Protein AF-A0A2T3MIZ9-F1 (afdb_monomer_lite)

Organism: NCBI:txid56192

Secondary structure (DSSP, 8-state):
-HHHHHHHHTTEEEEEETTEEEEEEEEEEETTEEEEEEETHHHHTTTT-S--TT-EEEETT--B-TTEEE---HHHHHHHSEEEEEESS-----

Radius of gyration: 13.61 Å; chains: 1; bounding box: 32×34×34 Å

Structure (mmCIF, N/CA/C/O backbone):
data_AF-A0A2T3MIZ9-F1
#
_entry.id   AF-A0A2T3MIZ9-F1
#
loop_
_atom_site.group_PDB
_atom_site.id
_atom_site.type_symbol
_atom_site.label_atom_id
_atom_site.label_alt_id
_atom_site.label_comp_id
_atom_site.label_asym_id
_atom_site.label_entity_id
_atom_site.label_seq_id
_atom_site.pdbx_PDB_ins_code
_atom_site.Cartn_x
_atom_site.Cartn_y
_atom_site.Cartn_z
_atom_site.occupancy
_atom_site.B_iso_or_equiv
_atom_site.auth_seq_id
_atom_site.auth_comp_id
_atom_site.auth_asym_id
_atom_site.auth_atom_id
_atom_site.pdbx_PDB_model_num
ATOM 1 N N . MET A 1 1 ? -18.086 20.548 9.611 1.00 52.25 1 MET A N 1
ATOM 2 C CA . MET A 1 1 ? -17.333 19.813 8.563 1.00 52.25 1 MET A CA 1
ATOM 3 C C . MET A 1 1 ? -16.348 18.795 9.161 1.00 52.25 1 MET A C 1
ATOM 5 O O . MET A 1 1 ? -15.772 18.003 8.426 1.00 52.25 1 MET A O 1
ATOM 9 N N . ASP A 1 2 ? -16.188 18.756 10.488 1.00 66.06 2 ASP A N 1
ATOM 10 C CA . ASP A 1 2 ? -15.079 18.053 11.155 1.00 66.06 2 ASP A CA 1
ATOM 11 C C . ASP A 1 2 ? -15.264 16.539 11.299 1.00 66.06 2 ASP A C 1
ATOM 13 O O . ASP A 1 2 ? -14.292 15.787 11.346 1.00 66.06 2 ASP A O 1
ATOM 17 N N . ASN A 1 3 ? -16.508 16.060 11.299 1.00 79.06 3 ASN A N 1
ATOM 18 C CA . ASN A 1 3 ? -16.803 14.663 11.615 1.00 79.06 3 ASN A CA 1
ATOM 19 C C . ASN A 1 3 ? -16.374 13.692 10.495 1.00 79.06 3 ASN A C 1
ATOM 21 O O . ASN A 1 3 ? -15.832 12.623 10.765 1.00 79.06 3 ASN A O 1
ATOM 25 N N . LEU A 1 4 ? -16.543 14.083 9.225 1.00 78.44 4 LEU A N 1
ATOM 26 C CA . LEU A 1 4 ? -16.133 13.253 8.085 1.00 78.44 4 LEU A CA 1
ATOM 27 C C . LEU A 1 4 ? -14.607 13.121 8.013 1.00 78.44 4 LEU A C 1
ATOM 29 O O . LEU A 1 4 ? -14.086 12.019 7.873 1.00 78.44 4 LEU A O 1
ATOM 33 N N . ARG A 1 5 ? -13.884 14.232 8.184 1.00 80.62 5 ARG A N 1
ATOM 34 C CA . ARG A 1 5 ? -12.416 14.246 8.163 1.00 80.62 5 ARG A CA 1
ATOM 35 C C . ARG A 1 5 ? -11.822 13.358 9.257 1.00 80.62 5 ARG A C 1
ATOM 37 O O . ARG A 1 5 ? -10.861 12.642 8.995 1.00 80.62 5 ARG A O 1
ATOM 44 N N . ILE A 1 6 ? -12.384 13.39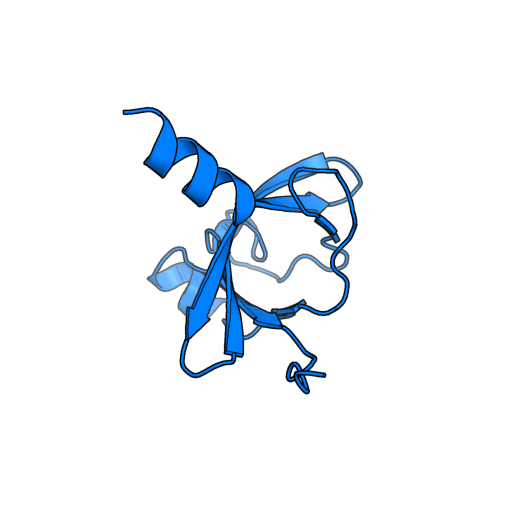5 10.467 1.00 81.31 6 ILE A N 1
ATOM 45 C CA . ILE A 1 6 ? -11.930 12.556 11.587 1.00 81.31 6 ILE A CA 1
ATOM 46 C C . ILE A 1 6 ? -12.181 11.075 11.293 1.00 81.31 6 ILE A C 1
ATOM 48 O O . ILE A 1 6 ? -11.292 10.259 11.518 1.00 81.31 6 ILE A O 1
ATOM 52 N N . LYS A 1 7 ? -13.356 10.726 10.753 1.00 78.38 7 LYS A N 1
ATOM 53 C CA . LYS A 1 7 ? -13.678 9.343 10.370 1.00 78.38 7 LYS A CA 1
ATOM 54 C C . LYS A 1 7 ? -12.730 8.812 9.294 1.00 78.38 7 LYS A C 1
ATOM 56 O O . LYS A 1 7 ? -12.208 7.720 9.454 1.00 78.38 7 LYS A O 1
ATOM 61 N N . ILE A 1 8 ? -12.447 9.611 8.262 1.00 82.50 8 ILE A N 1
ATOM 62 C CA . ILE A 1 8 ? -11.502 9.254 7.192 1.00 82.50 8 ILE A CA 1
ATOM 63 C C . ILE A 1 8 ? -10.102 9.024 7.769 1.00 82.50 8 ILE A C 1
ATOM 65 O O . ILE A 1 8 ? -9.484 8.006 7.485 1.00 82.50 8 ILE A O 1
ATOM 69 N N . LYS A 1 9 ? -9.608 9.919 8.633 1.00 83.25 9 LYS A N 1
ATOM 70 C CA . LYS A 1 9 ? -8.258 9.797 9.209 1.00 83.25 9 LYS A CA 1
ATOM 71 C C . LYS A 1 9 ? -8.008 8.477 9.940 1.00 83.25 9 LYS A C 1
ATOM 73 O O . LYS A 1 9 ? -6.876 8.017 9.934 1.00 83.25 9 LYS A O 1
ATOM 78 N N . LYS A 1 10 ? -9.030 7.873 10.554 1.00 82.69 10 LYS A N 1
ATOM 79 C CA . LYS A 1 10 ? -8.887 6.594 11.272 1.00 82.69 10 LYS A CA 1
ATOM 80 C C . LYS A 1 10 ? -8.561 5.411 10.359 1.00 82.69 10 LYS A C 1
ATOM 82 O O . LYS A 1 10 ? -8.016 4.429 10.838 1.00 82.69 10 LYS A O 1
ATOM 87 N N . ASN A 1 11 ? -8.863 5.530 9.070 1.00 90.19 11 ASN A N 1
ATOM 88 C CA . ASN A 1 11 ? -8.615 4.490 8.078 1.00 90.19 11 ASN A CA 1
ATOM 89 C C . ASN A 1 11 ? -7.338 4.755 7.269 1.00 90.19 11 ASN A C 1
ATOM 91 O O . ASN A 1 11 ? -7.046 4.015 6.336 1.00 90.19 11 ASN A O 1
ATOM 95 N N . VAL A 1 12 ? -6.594 5.821 7.573 1.00 94.31 12 VAL A N 1
ATOM 96 C CA . VAL A 1 12 ? -5.328 6.112 6.897 1.00 94.31 12 VAL A CA 1
ATOM 97 C C . VAL A 1 12 ? -4.227 5.254 7.506 1.00 94.31 12 VAL A C 1
ATOM 99 O O . VAL A 1 12 ? -4.114 5.149 8.726 1.00 94.31 12 VAL A O 1
ATOM 102 N N . VAL A 1 13 ? -3.388 4.695 6.643 1.00 95.50 13 VAL A N 1
ATOM 103 C CA . VAL A 1 13 ? -2.152 4.009 7.023 1.00 95.50 13 VAL A CA 1
ATOM 104 C C . VAL A 1 13 ? -0.953 4.667 6.356 1.00 95.50 13 VAL A C 1
ATOM 106 O O . VAL A 1 13 ? -1.080 5.337 5.326 1.00 95.50 13 VAL A O 1
ATOM 109 N N . PHE A 1 14 ? 0.220 4.470 6.939 1.00 96.50 14 PHE A N 1
ATOM 110 C CA . PHE A 1 14 ? 1.488 4.960 6.430 1.00 96.50 14 PHE A CA 1
ATOM 111 C C . PHE A 1 14 ? 2.346 3.809 5.935 1.00 96.50 14 PHE A C 1
ATOM 113 O O . PHE A 1 14 ? 2.453 2.778 6.585 1.00 96.50 14 PHE A O 1
ATOM 120 N N . PHE A 1 15 ? 2.978 4.025 4.789 1.00 96.88 15 PHE A N 1
ATOM 121 C CA . PHE A 1 15 ? 3.936 3.119 4.185 1.00 96.88 15 PHE A CA 1
ATOM 122 C C . PHE A 1 15 ? 5.330 3.665 4.446 1.00 96.88 15 PHE A C 1
ATOM 124 O O . PHE A 1 15 ? 5.628 4.831 4.149 1.00 96.88 15 PHE A O 1
ATOM 131 N N . THR A 1 16 ? 6.189 2.824 5.008 1.00 96.19 16 THR A N 1
ATOM 132 C CA . THR A 1 16 ? 7.579 3.167 5.287 1.00 96.19 16 THR A CA 1
ATOM 133 C C . THR A 1 16 ? 8.524 2.113 4.732 1.00 96.19 16 THR A C 1
ATOM 135 O O . THR A 1 16 ? 8.211 0.928 4.719 1.00 96.19 16 THR A O 1
ATOM 138 N N . TYR A 1 17 ? 9.685 2.552 4.258 1.00 94.06 17 TYR A N 1
ATOM 139 C CA . TYR A 1 17 ? 10.766 1.692 3.781 1.00 94.06 17 TYR A CA 1
ATOM 140 C C . TYR A 1 17 ? 12.094 2.258 4.276 1.00 94.06 17 TYR A C 1
ATOM 142 O O . TYR A 1 17 ? 12.341 3.458 4.139 1.00 94.06 17 TYR A O 1
ATOM 150 N N . ASN A 1 18 ? 12.943 1.426 4.890 1.00 93.44 18 ASN A N 1
ATOM 151 C CA . ASN A 1 18 ? 14.187 1.870 5.536 1.00 93.44 18 ASN A CA 1
ATOM 152 C C . ASN A 1 18 ? 13.980 3.090 6.459 1.00 93.44 18 ASN A C 1
ATOM 154 O O . ASN A 1 18 ? 14.723 4.071 6.387 1.00 93.44 18 ASN A O 1
ATOM 158 N N . ASN A 1 19 ? 12.931 3.053 7.291 1.00 90.81 19 ASN A N 1
ATOM 159 C CA . ASN A 1 19 ? 12.517 4.136 8.197 1.00 90.81 19 ASN A CA 1
ATOM 160 C C . ASN A 1 19 ? 12.163 5.473 7.512 1.00 90.81 19 ASN A C 1
ATOM 162 O O . ASN A 1 19 ? 12.068 6.504 8.178 1.00 90.81 19 ASN A O 1
ATOM 166 N N . LYS A 1 20 ? 11.957 5.487 6.190 1.00 93.62 20 LYS A N 1
ATOM 167 C CA . LYS A 1 20 ? 11.503 6.664 5.440 1.00 93.62 20 LYS A CA 1
ATOM 168 C C . LYS A 1 20 ? 10.050 6.496 5.038 1.00 93.62 20 LYS A C 1
ATOM 170 O O . LYS A 1 20 ? 9.661 5.441 4.550 1.00 93.62 20 LYS A O 1
ATOM 175 N N . HIS A 1 21 ? 9.264 7.553 5.203 1.00 95.19 21 HIS A N 1
ATOM 176 C CA . HIS A 1 21 ? 7.905 7.614 4.682 1.00 95.19 21 HIS A CA 1
ATOM 177 C C . HIS A 1 21 ? 7.930 7.629 3.151 1.00 95.19 21 HIS A C 1
ATOM 179 O O . HIS A 1 21 ? 8.577 8.492 2.558 1.00 95.19 21 HIS A O 1
ATOM 185 N N . ILE A 1 22 ? 7.233 6.678 2.530 1.00 95.19 22 ILE A N 1
ATOM 186 C CA . ILE A 1 22 ? 7.162 6.536 1.067 1.00 95.19 22 ILE A CA 1
ATOM 187 C C . ILE A 1 22 ? 5.746 6.727 0.518 1.00 95.19 22 ILE A C 1
ATOM 189 O O . ILE A 1 22 ? 5.580 6.881 -0.687 1.00 95.19 22 ILE A O 1
ATOM 193 N N . GLY A 1 23 ? 4.728 6.749 1.381 1.00 95.88 23 GLY A N 1
ATOM 194 C CA . GLY A 1 23 ? 3.355 6.990 0.962 1.00 95.88 23 GLY A CA 1
ATOM 195 C C . GLY A 1 23 ? 2.328 6.718 2.050 1.00 95.88 23 GLY A C 1
ATOM 196 O O . GLY A 1 23 ? 2.649 6.331 3.175 1.00 95.88 23 GLY A O 1
ATOM 197 N N . CYS A 1 24 ? 1.063 6.913 1.701 1.00 96.38 24 CYS A N 1
ATOM 198 C CA . CYS A 1 24 ? -0.072 6.576 2.544 1.00 96.38 24 CYS A CA 1
ATOM 199 C C . CYS A 1 24 ? -1.061 5.697 1.783 1.00 96.38 24 CYS A C 1
ATOM 201 O O . CYS A 1 24 ? -1.090 5.673 0.552 1.00 96.38 24 CYS A O 1
ATOM 203 N N . GLY A 1 25 ? -1.878 4.971 2.530 1.00 96.06 25 GLY A N 1
ATOM 204 C CA . GLY A 1 25 ? -2.982 4.202 1.984 1.00 96.06 25 GLY A CA 1
ATOM 205 C C . GLY A 1 25 ? -4.240 4.395 2.802 1.00 96.06 25 GLY A C 1
ATOM 206 O O . GLY A 1 25 ? -4.253 5.094 3.821 1.00 96.06 25 GLY A O 1
ATOM 207 N N . PHE A 1 26 ? -5.306 3.773 2.329 1.00 95.38 26 PHE A N 1
ATOM 208 C CA . PHE A 1 26 ? -6.613 3.840 2.941 1.00 95.38 26 PHE A CA 1
ATOM 209 C C . PHE A 1 26 ? -7.192 2.446 3.116 1.00 95.38 26 PHE A C 1
ATOM 211 O O . PHE A 1 26 ? -7.253 1.663 2.168 1.00 95.38 26 PHE A O 1
ATOM 218 N N . ILE A 1 27 ? -7.644 2.167 4.331 1.00 93.69 27 ILE A N 1
ATOM 219 C CA . ILE A 1 27 ? -8.339 0.944 4.683 1.00 93.69 27 ILE A CA 1
ATOM 220 C C . ILE A 1 27 ? -9.802 1.055 4.251 1.00 93.69 27 ILE A C 1
ATOM 222 O O . ILE A 1 27 ? -10.512 1.994 4.626 1.00 93.69 27 ILE A O 1
ATOM 226 N N . ILE A 1 28 ? -10.261 0.067 3.492 1.00 92.25 28 ILE A N 1
ATOM 227 C CA . ILE A 1 28 ? -11.662 -0.112 3.117 1.00 92.25 28 ILE A CA 1
ATOM 228 C C . ILE A 1 28 ? -12.139 -1.507 3.519 1.00 92.25 28 ILE A C 1
ATOM 230 O O . ILE A 1 28 ? -11.346 -2.439 3.635 1.00 92.25 28 ILE A O 1
ATOM 234 N N . ILE A 1 29 ? -13.449 -1.642 3.708 1.00 90.06 29 ILE A N 1
ATOM 235 C CA . ILE A 1 29 ? -14.106 -2.926 3.956 1.00 90.06 29 ILE A CA 1
ATOM 236 C C . ILE A 1 29 ? -14.967 -3.240 2.735 1.00 90.06 29 ILE A C 1
ATOM 238 O O . ILE A 1 29 ? -15.778 -2.407 2.329 1.00 90.06 29 ILE A O 1
ATOM 242 N N . VAL A 1 30 ? -14.781 -4.425 2.158 1.00 90.25 30 VAL A N 1
ATOM 243 C CA . VAL A 1 30 ? -15.581 -4.952 1.043 1.00 90.25 30 VAL A CA 1
ATOM 244 C C . VAL A 1 30 ? -15.938 -6.390 1.386 1.00 90.25 30 VAL A C 1
ATOM 246 O O . VAL A 1 30 ? -15.032 -7.184 1.621 1.00 90.25 30 VAL A O 1
ATOM 249 N N . ASP A 1 31 ? -17.233 -6.709 1.446 1.00 87.69 31 ASP A N 1
ATOM 250 C CA . ASP A 1 31 ? -17.748 -8.053 1.752 1.00 87.69 31 ASP A CA 1
ATOM 251 C C . ASP A 1 31 ? -17.058 -8.696 2.972 1.00 87.69 31 ASP A C 1
ATOM 253 O O . ASP A 1 31 ? -16.478 -9.776 2.887 1.00 87.69 31 ASP A O 1
ATOM 257 N N . GLU A 1 32 ? -17.050 -7.968 4.098 1.00 86.62 32 GLU A N 1
ATOM 258 C CA . GLU A 1 32 ? -16.436 -8.369 5.384 1.00 86.62 32 GLU A CA 1
ATOM 259 C C . GLU A 1 32 ? -14.906 -8.557 5.356 1.00 86.62 32 GLU A C 1
ATOM 261 O O . GLU A 1 32 ? -14.288 -8.841 6.379 1.00 86.62 32 GLU A O 1
ATOM 266 N N . CYS A 1 33 ? -14.265 -8.321 4.212 1.00 87.50 33 CYS A N 1
ATOM 267 C CA . CYS A 1 33 ? -12.818 -8.352 4.066 1.00 87.50 33 CYS A CA 1
ATOM 268 C C . CYS A 1 33 ? -12.228 -6.945 4.184 1.00 87.50 33 CYS A C 1
ATOM 270 O O . CYS A 1 33 ? -12.754 -5.972 3.636 1.00 87.50 33 CYS A O 1
ATOM 272 N N . LEU A 1 34 ? -11.089 -6.851 4.867 1.00 91.56 34 LEU A N 1
ATOM 273 C CA . LEU A 1 34 ? -10.324 -5.618 4.993 1.00 91.56 34 LEU A CA 1
ATOM 274 C C . LEU A 1 34 ? -9.295 -5.523 3.857 1.00 91.56 34 LEU A C 1
ATOM 276 O O . LEU A 1 34 ? -8.486 -6.431 3.654 1.00 91.56 34 LEU A O 1
ATOM 280 N N . TYR A 1 35 ? -9.302 -4.400 3.146 1.00 94.25 35 TYR A N 1
ATOM 281 C CA . TYR A 1 35 ? -8.331 -4.088 2.103 1.00 94.25 35 TYR A CA 1
ATOM 282 C C . TYR A 1 35 ? -7.637 -2.768 2.405 1.00 94.25 35 TYR A C 1
ATOM 284 O O . TYR A 1 35 ? -8.232 -1.868 2.993 1.00 94.25 35 TYR A O 1
ATOM 292 N N . CYS A 1 36 ? -6.397 -2.627 1.951 1.00 95.81 36 CYS A N 1
ATOM 293 C CA . CYS A 1 36 ? -5.697 -1.351 1.921 1.00 95.81 36 CYS A CA 1
ATOM 294 C C . CYS A 1 36 ? -5.401 -0.968 0.471 1.00 95.81 36 CYS A C 1
ATOM 296 O O . CYS A 1 36 ? -4.803 -1.740 -0.277 1.00 95.81 36 CYS A O 1
ATOM 298 N N . ILE A 1 37 ? -5.807 0.239 0.083 1.00 97.00 37 ILE A N 1
ATOM 299 C CA . ILE A 1 37 ? -5.524 0.811 -1.234 1.00 97.00 37 ILE A CA 1
ATOM 300 C C . ILE A 1 37 ? -4.486 1.916 -1.074 1.00 97.00 37 ILE A C 1
ATOM 302 O O . ILE A 1 37 ? -4.625 2.786 -0.216 1.00 97.00 37 ILE A O 1
ATOM 306 N N . THR A 1 38 ? -3.461 1.908 -1.917 1.00 97.75 38 THR A N 1
ATOM 307 C CA . THR A 1 38 ? -2.470 2.987 -2.017 1.00 97.75 38 THR A CA 1
ATOM 308 C C . THR A 1 38 ? -2.164 3.281 -3.486 1.00 97.75 38 THR A C 1
ATOM 310 O O . THR A 1 38 ? -2.709 2.631 -4.382 1.00 97.75 38 THR A O 1
ATOM 313 N N . ALA A 1 39 ? -1.321 4.275 -3.747 1.00 97.81 39 ALA A N 1
ATOM 314 C CA . ALA A 1 39 ? -0.851 4.547 -5.094 1.00 97.81 39 ALA A CA 1
ATOM 315 C C . ALA A 1 39 ? 0.114 3.448 -5.561 1.00 97.81 39 ALA A C 1
ATOM 317 O O . ALA A 1 39 ? 0.889 2.904 -4.775 1.00 97.81 39 ALA A O 1
ATOM 318 N N . GLY A 1 40 ? 0.076 3.119 -6.847 1.00 97.00 40 GLY A N 1
ATOM 319 C CA . GLY A 1 40 ? 0.811 1.990 -7.417 1.00 97.00 40 GLY A CA 1
ATOM 320 C C . GLY A 1 40 ? 2.324 2.130 -7.257 1.00 97.00 40 GLY A C 1
ATOM 321 O O . GLY A 1 40 ? 3.017 1.159 -6.962 1.00 97.00 40 GLY A O 1
ATOM 322 N N . HIS A 1 41 ? 2.838 3.352 -7.376 1.00 95.38 41 HIS A N 1
ATOM 323 C CA . HIS A 1 41 ? 4.263 3.635 -7.215 1.00 95.38 41 HIS A CA 1
ATOM 324 C C . HIS A 1 41 ? 4.790 3.453 -5.779 1.00 95.38 41 HIS A C 1
ATOM 326 O O . HIS A 1 41 ? 6.006 3.437 -5.586 1.00 95.38 41 HIS A O 1
ATOM 332 N N . VAL A 1 42 ? 3.915 3.326 -4.772 1.00 96.75 42 VAL A N 1
ATOM 333 C CA . VAL A 1 42 ?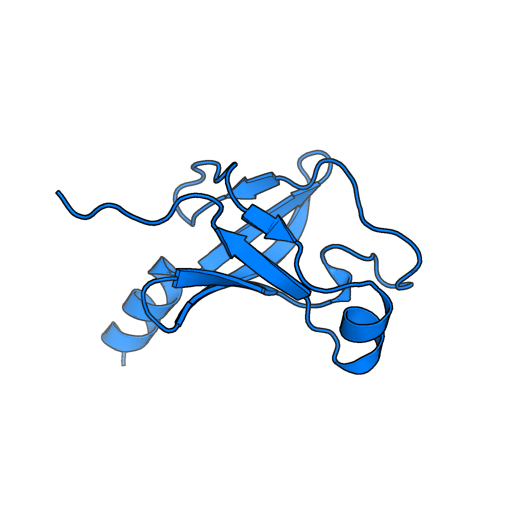 4.324 3.148 -3.369 1.00 96.75 42 VAL A CA 1
ATOM 334 C C . VAL A 1 42 ? 4.999 1.785 -3.171 1.00 96.75 42 VAL A C 1
ATOM 336 O O . VAL A 1 42 ? 6.157 1.776 -2.760 1.00 96.75 42 VAL A O 1
ATOM 339 N N . PRO A 1 43 ? 4.371 0.641 -3.513 1.00 95.62 43 PRO A N 1
ATOM 340 C CA . PRO A 1 43 ? 5.066 -0.643 -3.498 1.00 95.62 43 PRO A CA 1
ATOM 341 C C . PRO A 1 43 ? 5.999 -0.898 -4.671 1.00 95.62 43 PRO A C 1
ATOM 343 O O . PRO A 1 43 ? 6.918 -1.692 -4.512 1.00 95.62 43 PRO A O 1
ATOM 346 N N . PHE A 1 44 ? 5.769 -0.290 -5.839 1.00 94.69 44 PHE A N 1
ATOM 347 C CA . PHE A 1 44 ? 6.465 -0.678 -7.076 1.00 94.69 44 PHE A CA 1
ATOM 348 C C . PHE A 1 44 ? 7.526 0.314 -7.568 1.00 94.69 44 PHE A C 1
ATOM 350 O O . PHE A 1 44 ? 8.023 0.174 -8.685 1.00 94.69 44 PHE A O 1
ATOM 357 N N . SER A 1 45 ? 7.886 1.305 -6.747 1.00 89.06 45 SER A N 1
ATOM 358 C CA . SER A 1 45 ? 8.739 2.434 -7.138 1.00 89.06 45 SER A CA 1
ATOM 359 C C . SER A 1 45 ? 8.097 3.339 -8.205 1.00 89.06 45 SER A C 1
ATOM 361 O O . SER A 1 45 ? 7.123 2.991 -8.871 1.00 89.06 45 SER A O 1
ATOM 363 N N . SER A 1 46 ? 8.671 4.526 -8.423 1.00 87.88 46 SER A N 1
ATOM 364 C CA . SER A 1 46 ? 8.224 5.441 -9.486 1.00 87.88 46 SER A CA 1
ATOM 365 C C . SER A 1 46 ? 8.437 4.894 -10.902 1.00 87.88 46 SER A C 1
ATOM 367 O O . SER A 1 46 ? 7.885 5.433 -11.861 1.00 87.88 46 SER A O 1
ATOM 369 N N . LYS A 1 47 ? 9.246 3.839 -11.049 1.00 89.19 47 LYS A N 1
ATOM 370 C CA . LYS A 1 47 ? 9.523 3.187 -12.331 1.00 89.19 47 LYS A CA 1
ATOM 371 C C . LYS A 1 47 ? 8.623 1.987 -12.600 1.00 89.19 47 LYS A C 1
ATOM 373 O O . LYS A 1 47 ? 8.577 1.558 -13.755 1.00 89.19 47 LYS A O 1
ATOM 378 N N . PHE A 1 48 ? 7.891 1.491 -11.597 1.00 88.31 48 PHE A N 1
ATOM 379 C CA . PHE A 1 48 ? 7.081 0.276 -11.710 1.00 88.31 48 PHE A CA 1
ATOM 380 C C . PHE A 1 48 ? 7.913 -0.888 -12.259 1.00 88.31 48 PHE A C 1
ATOM 382 O O . PHE A 1 48 ? 7.583 -1.476 -13.290 1.00 88.31 48 PHE A O 1
ATOM 389 N N . ASP A 1 49 ? 9.060 -1.135 -11.636 1.00 84.75 49 ASP A N 1
ATOM 390 C CA . ASP A 1 49 ? 10.051 -2.119 -12.073 1.00 84.75 49 ASP A CA 1
ATOM 391 C C . ASP A 1 49 ? 10.200 -3.289 -11.097 1.00 84.75 49 ASP A C 1
ATOM 393 O O . ASP A 1 49 ? 10.470 -4.409 -11.528 1.00 84.75 49 ASP A O 1
ATOM 397 N N . SER A 1 50 ? 9.973 -3.064 -9.804 1.00 83.44 50 SER A N 1
ATOM 398 C CA . SER A 1 50 ? 10.055 -4.113 -8.786 1.00 83.44 50 SER A CA 1
ATOM 399 C C . SER A 1 50 ? 9.204 -3.792 -7.568 1.00 83.44 50 SER A C 1
ATOM 401 O O . SER A 1 50 ? 9.095 -2.628 -7.183 1.00 83.44 50 SER A O 1
ATOM 403 N N . LEU A 1 51 ? 8.678 -4.833 -6.922 1.00 87.50 51 LEU A N 1
ATOM 404 C CA . LEU A 1 51 ? 8.139 -4.723 -5.570 1.00 87.50 51 LEU A CA 1
ATOM 405 C C . LEU A 1 51 ? 9.271 -4.355 -4.599 1.00 87.50 51 LEU A C 1
ATOM 407 O O . LEU A 1 51 ? 10.350 -4.942 -4.647 1.00 87.50 51 LEU A O 1
ATOM 411 N N . ILE A 1 52 ? 9.028 -3.380 -3.730 1.00 87.75 52 ILE A N 1
ATOM 412 C CA . ILE A 1 52 ? 9.938 -3.027 -2.644 1.00 87.75 52 ILE A CA 1
ATOM 413 C C . ILE A 1 52 ? 9.717 -4.018 -1.498 1.00 87.75 52 ILE A C 1
ATOM 415 O O . ILE A 1 52 ? 8.710 -3.952 -0.790 1.00 87.75 52 ILE A O 1
ATOM 419 N N . ASP A 1 53 ? 10.680 -4.912 -1.294 1.00 87.31 53 ASP A N 1
ATOM 420 C CA . ASP A 1 53 ? 10.684 -5.813 -0.144 1.00 87.31 53 ASP A CA 1
ATOM 421 C C . ASP A 1 53 ? 10.943 -5.044 1.161 1.00 87.31 53 ASP A C 1
ATOM 423 O O . ASP A 1 53 ? 11.767 -4.127 1.215 1.00 87.31 53 ASP A O 1
ATOM 427 N N . GLY A 1 54 ? 10.257 -5.434 2.240 1.00 88.44 54 GLY A N 1
ATOM 428 C CA . GLY A 1 54 ? 10.447 -4.840 3.569 1.00 88.44 54 GLY A CA 1
ATOM 429 C C . GLY A 1 54 ? 9.727 -3.506 3.791 1.00 88.44 54 GLY A C 1
ATOM 430 O O . GLY A 1 54 ? 10.147 -2.715 4.638 1.00 88.44 54 GLY A O 1
ATOM 431 N N . ILE A 1 55 ? 8.656 -3.232 3.041 1.00 93.25 55 ILE A N 1
ATOM 432 C CA . ILE A 1 55 ? 7.719 -2.158 3.385 1.00 93.25 55 ILE A CA 1
ATOM 433 C C . ILE A 1 55 ? 7.037 -2.487 4.714 1.00 93.25 55 ILE A C 1
ATOM 435 O O . ILE A 1 55 ? 6.505 -3.578 4.897 1.00 93.25 55 ILE A O 1
ATOM 439 N N . VAL A 1 56 ? 6.995 -1.499 5.601 1.00 94.94 56 VAL A N 1
ATOM 440 C CA . VAL A 1 56 ? 6.253 -1.547 6.860 1.00 94.94 56 VAL A CA 1
ATOM 441 C C . VAL A 1 56 ? 5.031 -0.645 6.740 1.00 94.94 56 VAL A C 1
ATOM 443 O O . VAL A 1 56 ? 5.158 0.538 6.400 1.00 94.94 56 VAL A O 1
ATOM 446 N N . ILE A 1 57 ? 3.857 -1.207 7.028 1.00 95.12 57 ILE A N 1
ATOM 447 C CA . ILE A 1 57 ? 2.583 -0.488 7.075 1.00 95.12 57 ILE A CA 1
ATOM 448 C C . ILE A 1 57 ? 2.252 -0.203 8.538 1.00 95.12 57 ILE A C 1
ATOM 450 O O . ILE A 1 57 ? 2.307 -1.107 9.366 1.00 95.12 57 ILE A O 1
ATOM 454 N N . SER A 1 58 ? 1.895 1.037 8.866 1.00 94.69 58 SER A N 1
ATOM 455 C CA . SER A 1 58 ? 1.475 1.414 10.219 1.00 94.69 58 SER A CA 1
ATOM 456 C C . SER A 1 58 ? 0.211 2.264 10.235 1.00 94.69 58 SER A C 1
ATOM 458 O O . SER A 1 58 ? -0.107 2.966 9.274 1.00 94.69 58 SER A O 1
ATOM 460 N N . ASN A 1 59 ? -0.543 2.198 11.330 1.00 92.19 59 ASN A N 1
ATOM 461 C CA . ASN A 1 59 ? -1.709 3.052 11.538 1.00 92.19 59 ASN A CA 1
ATOM 462 C C . ASN A 1 59 ? -1.292 4.492 11.922 1.00 92.19 59 ASN A C 1
ATOM 464 O O . ASN A 1 59 ? -0.116 4.809 12.108 1.00 92.19 59 ASN A O 1
ATOM 468 N N . VAL A 1 60 ? -2.270 5.386 12.096 1.00 89.56 60 VAL A N 1
ATOM 469 C CA . VAL A 1 60 ? -2.006 6.780 12.510 1.00 89.56 60 VAL A CA 1
ATOM 470 C C . VAL A 1 60 ? -1.424 6.940 13.921 1.00 89.56 60 VAL A C 1
ATOM 472 O O . VAL A 1 60 ? -0.931 8.021 14.239 1.00 89.56 60 VAL A O 1
ATOM 475 N N . ALA A 1 61 ? -1.501 5.908 14.763 1.00 90.25 61 ALA A N 1
ATOM 476 C CA . ALA A 1 61 ? -0.881 5.869 16.086 1.00 90.25 61 ALA A CA 1
ATOM 477 C C . ALA A 1 61 ? 0.575 5.365 16.043 1.00 90.25 61 ALA A C 1
ATOM 479 O O . ALA A 1 61 ? 1.299 5.532 17.021 1.00 90.25 61 ALA A O 1
ATOM 480 N N . GLY A 1 62 ? 1.022 4.826 14.903 1.00 90.31 62 GLY A N 1
ATOM 481 C CA . GLY A 1 62 ? 2.358 4.268 14.708 1.00 90.31 62 GLY A CA 1
ATOM 482 C C . GLY A 1 62 ? 2.451 2.758 14.928 1.00 90.31 62 GLY A C 1
ATOM 483 O O . GLY A 1 62 ? 3.538 2.210 14.765 1.00 90.31 62 GLY A O 1
ATOM 484 N N . ASP A 1 63 ? 1.343 2.082 15.245 1.00 92.56 63 ASP A N 1
ATOM 485 C CA . ASP A 1 63 ? 1.334 0.626 15.400 1.00 92.56 63 ASP A CA 1
ATOM 486 C C . ASP A 1 63 ? 1.500 -0.042 14.033 1.00 92.56 63 ASP A C 1
ATOM 488 O O . ASP A 1 63 ? 0.838 0.343 13.063 1.00 92.56 63 ASP A O 1
ATOM 492 N N . ILE A 1 64 ? 2.383 -1.036 13.963 1.00 93.00 64 ILE A N 1
ATOM 493 C CA . ILE A 1 64 ? 2.660 -1.803 12.746 1.00 93.00 64 ILE A CA 1
ATOM 494 C C . ILE A 1 64 ? 1.501 -2.771 12.460 1.00 93.00 64 ILE A C 1
ATOM 496 O O . ILE A 1 64 ? 0.901 -3.326 13.378 1.00 93.00 64 ILE A O 1
ATOM 500 N N . ILE A 1 65 ? 1.189 -2.960 11.176 1.00 89.94 65 ILE A N 1
ATOM 501 C CA . ILE A 1 65 ? 0.162 -3.872 10.675 1.00 89.94 65 ILE A CA 1
ATOM 502 C C . ILE A 1 65 ? 0.833 -4.913 9.766 1.00 89.94 65 ILE A C 1
ATOM 504 O O . ILE A 1 65 ? 1.051 -4.657 8.582 1.00 89.94 65 ILE A O 1
ATOM 508 N N . ASP A 1 66 ? 1.149 -6.087 10.314 1.00 81.38 66 ASP A N 1
ATOM 509 C CA . ASP A 1 66 ? 1.981 -7.105 9.642 1.00 81.38 66 ASP A CA 1
ATOM 510 C C . ASP A 1 66 ? 1.208 -8.056 8.707 1.00 81.38 66 ASP A C 1
ATOM 512 O O . ASP A 1 66 ? 1.794 -8.910 8.047 1.00 81.38 66 ASP A O 1
ATOM 516 N N . GLU A 1 67 ? -0.115 -7.929 8.629 1.00 86.12 67 GLU A N 1
ATOM 517 C CA . GLU A 1 67 ? -0.982 -8.942 8.010 1.00 86.12 67 GLU A CA 1
ATOM 518 C C . GLU A 1 67 ? -1.430 -8.591 6.583 1.00 86.12 67 GLU A C 1
ATOM 520 O O . GLU A 1 67 ? -2.300 -9.256 6.034 1.00 86.12 67 GLU A O 1
ATOM 525 N N . PHE A 1 68 ? -0.884 -7.553 5.949 1.00 89.75 68 PHE A N 1
ATOM 526 C CA . PHE A 1 68 ? -1.282 -7.185 4.588 1.00 89.75 68 PHE A CA 1
ATOM 527 C C . PHE A 1 68 ? -0.490 -7.941 3.515 1.00 89.75 68 PHE A C 1
ATOM 529 O O . PHE A 1 68 ? 0.714 -7.757 3.360 1.00 89.75 68 PHE A O 1
ATOM 536 N N . GLU A 1 69 ? -1.200 -8.710 2.695 1.00 92.06 69 GLU A N 1
ATOM 537 C CA . GLU A 1 69 ? -0.679 -9.344 1.486 1.00 92.06 69 GLU A CA 1
ATOM 538 C C . GLU A 1 69 ? -0.990 -8.478 0.260 1.00 92.06 69 GLU A C 1
ATOM 540 O O . GLU A 1 69 ? -2.119 -8.014 0.087 1.00 92.06 69 GLU A O 1
ATOM 545 N N . ILE A 1 70 ? -0.005 -8.252 -0.611 1.00 93.50 70 ILE A N 1
ATOM 546 C CA . ILE A 1 70 ? -0.218 -7.508 -1.856 1.00 93.50 70 ILE A CA 1
ATOM 547 C C . ILE A 1 70 ? -0.964 -8.373 -2.885 1.00 93.50 70 ILE A C 1
ATOM 549 O O . ILE A 1 70 ? -0.541 -9.477 -3.209 1.00 93.50 70 ILE A O 1
ATOM 553 N N . LEU A 1 71 ? -2.075 -7.860 -3.419 1.00 94.50 71 LEU A N 1
ATOM 554 C CA . LEU A 1 71 ? -2.875 -8.523 -4.457 1.00 94.50 71 LEU A CA 1
ATOM 555 C C . LEU A 1 71 ? -2.583 -7.995 -5.861 1.00 94.50 71 LEU A C 1
ATOM 557 O O . LEU A 1 71 ? -2.672 -8.728 -6.843 1.00 94.50 71 LEU A O 1
ATOM 561 N N . SER A 1 72 ? -2.310 -6.695 -5.973 1.00 95.12 72 SER A N 1
ATOM 562 C CA . SER A 1 72 ? -2.002 -6.065 -7.255 1.00 95.12 72 SER A CA 1
ATOM 563 C C . SER A 1 72 ? -0.605 -6.449 -7.719 1.00 95.12 72 SER A C 1
ATOM 565 O O . SER A 1 72 ? 0.345 -6.339 -6.947 1.00 95.12 72 SER A O 1
ATOM 567 N N . ASP A 1 73 ? -0.464 -6.786 -8.994 1.00 94.31 73 ASP A N 1
ATOM 568 C CA . ASP A 1 73 ? 0.842 -6.907 -9.627 1.00 94.31 73 ASP A CA 1
ATOM 569 C C . ASP A 1 73 ? 1.348 -5.555 -10.164 1.00 94.31 73 ASP A C 1
ATOM 571 O O . ASP A 1 73 ? 0.655 -4.529 -10.179 1.00 94.31 73 ASP A O 1
ATOM 575 N N . CYS A 1 74 ? 2.591 -5.565 -10.642 1.00 93.19 74 CYS A N 1
ATOM 576 C CA . CYS A 1 74 ? 3.231 -4.388 -11.210 1.00 93.19 74 CYS A CA 1
ATOM 577 C C . CYS A 1 74 ? 2.519 -3.867 -12.477 1.00 93.19 74 CYS A C 1
ATOM 579 O O . CYS A 1 74 ? 2.561 -2.667 -12.763 1.00 93.19 74 CYS A O 1
ATOM 581 N N . TYR A 1 75 ? 1.863 -4.742 -13.248 1.00 94.62 75 TYR A N 1
ATOM 582 C CA . TYR A 1 75 ? 1.138 -4.350 -14.458 1.00 94.62 75 TYR A CA 1
ATOM 583 C C . TYR A 1 75 ? -0.108 -3.530 -14.106 1.00 94.62 75 TYR A C 1
ATOM 585 O O . TYR A 1 75 ? -0.319 -2.449 -14.663 1.00 94.62 75 TYR A O 1
ATOM 593 N N . PHE A 1 76 ? -0.900 -4.007 -13.145 1.00 95.94 76 PHE A N 1
ATOM 594 C CA . PHE A 1 76 ? -2.052 -3.302 -12.600 1.00 95.94 76 PHE A CA 1
ATOM 595 C C . PHE A 1 76 ? -1.638 -1.952 -12.009 1.00 95.94 76 PHE A C 1
ATOM 597 O O . PHE A 1 76 ? -2.222 -0.922 -12.359 1.00 95.94 76 PHE A O 1
ATOM 604 N N . ALA A 1 77 ? -0.583 -1.950 -11.189 1.00 96.38 77 ALA A N 1
ATOM 605 C CA . ALA A 1 77 ? -0.068 -0.739 -10.565 1.00 96.38 77 ALA A CA 1
ATOM 606 C C . ALA A 1 77 ? 0.358 0.305 -11.592 1.00 96.38 77 ALA A C 1
ATOM 608 O O . ALA A 1 77 ? -0.036 1.460 -11.485 1.00 96.38 77 ALA A O 1
ATOM 609 N N . LYS A 1 78 ? 1.078 -0.096 -12.640 1.00 95.69 78 LYS A N 1
ATOM 610 C CA . LYS A 1 78 ? 1.494 0.820 -13.705 1.00 95.69 78 LYS A CA 1
ATOM 611 C C . LYS A 1 78 ? 0.318 1.371 -14.509 1.00 95.69 78 LYS A C 1
ATOM 613 O O . LYS A 1 78 ? 0.352 2.517 -14.946 1.00 95.69 78 LYS A O 1
ATOM 618 N N . LYS A 1 79 ? -0.708 0.550 -14.746 1.00 97.25 79 LYS A N 1
ATOM 619 C CA . LYS A 1 79 ? -1.862 0.928 -15.569 1.00 97.25 79 LYS A CA 1
ATOM 620 C C . LYS A 1 79 ? -2.783 1.927 -14.868 1.00 97.25 79 LYS A C 1
ATOM 622 O O . LYS A 1 79 ? -3.320 2.806 -15.538 1.00 97.25 79 LYS A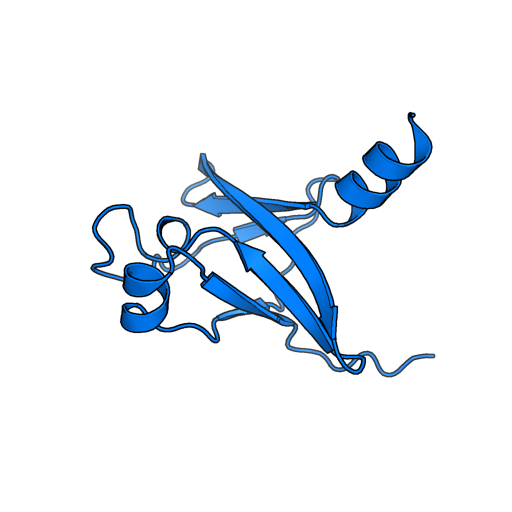 O 1
ATOM 627 N N . TYR A 1 80 ? -2.989 1.770 -13.561 1.00 97.12 80 TYR A N 1
ATOM 628 C CA . TYR A 1 80 ? -3.982 2.545 -12.810 1.00 97.12 80 TYR A CA 1
ATOM 629 C C . TYR A 1 80 ? -3.384 3.465 -11.741 1.00 97.12 80 TYR A C 1
ATOM 631 O O . TYR A 1 80 ? -4.132 4.215 -11.125 1.00 97.12 80 TYR A O 1
ATOM 639 N N . ASP A 1 81 ? -2.069 3.402 -11.516 1.00 96.50 81 ASP A N 1
ATOM 640 C CA . ASP A 1 81 ? -1.384 3.992 -10.359 1.00 96.50 81 ASP A CA 1
ATOM 641 C C . ASP A 1 81 ? -2.058 3.612 -9.033 1.00 96.50 81 ASP A C 1
ATOM 643 O O . ASP A 1 81 ? -2.211 4.426 -8.126 1.00 96.50 81 ASP A O 1
ATOM 647 N N . LEU A 1 82 ? -2.452 2.341 -8.911 1.00 97.44 82 LEU A N 1
ATOM 648 C CA . LEU A 1 82 ? -3.086 1.783 -7.717 1.00 97.44 82 LEU A CA 1
ATOM 649 C C . LEU A 1 82 ? -2.419 0.478 -7.297 1.00 97.44 82 LEU A C 1
ATOM 651 O O . LEU A 1 82 ? -2.157 -0.385 -8.128 1.00 97.44 82 LEU A O 1
ATOM 655 N N . ALA A 1 83 ? -2.231 0.303 -5.996 1.00 97.31 83 ALA A N 1
ATOM 656 C CA . ALA A 1 83 ? -1.902 -0.982 -5.403 1.00 97.31 83 ALA A CA 1
ATOM 657 C C . ALA A 1 83 ? -2.964 -1.379 -4.382 1.00 97.31 83 ALA A C 1
ATOM 659 O O . ALA A 1 83 ? -3.512 -0.533 -3.669 1.00 97.31 83 ALA A O 1
ATOM 660 N N . VAL A 1 84 ? -3.248 -2.677 -4.325 1.00 96.94 84 VAL A N 1
ATOM 661 C CA . VAL A 1 84 ? -4.258 -3.256 -3.441 1.00 96.94 84 VAL A CA 1
ATOM 662 C C . VAL A 1 84 ? -3.599 -4.312 -2.577 1.00 96.94 84 VAL A C 1
ATOM 664 O O . VAL A 1 84 ? -2.959 -5.227 -3.091 1.00 96.94 84 VAL A O 1
ATOM 667 N N . TYR A 1 85 ?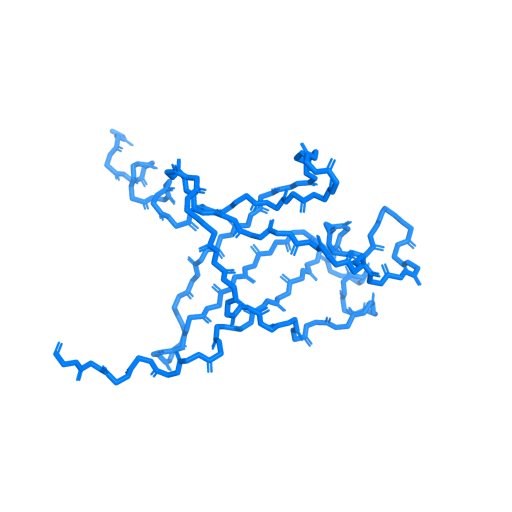 -3.806 -4.189 -1.274 1.00 95.62 85 TYR A N 1
ATOM 668 C CA . TYR A 1 85 ? -3.445 -5.176 -0.273 1.00 95.62 85 TYR A CA 1
ATOM 669 C C . TYR A 1 85 ? -4.709 -5.759 0.345 1.00 95.62 85 TYR A C 1
ATOM 671 O O . TYR A 1 85 ? -5.695 -5.043 0.534 1.00 95.62 85 TYR A O 1
ATOM 679 N N . LYS A 1 86 ? -4.664 -7.035 0.710 1.00 93.94 86 LYS A N 1
ATOM 680 C CA . LYS A 1 86 ? -5.698 -7.718 1.482 1.00 93.94 86 LYS A CA 1
ATOM 681 C C . LYS A 1 86 ? -5.143 -8.088 2.845 1.00 93.94 86 LYS A C 1
ATOM 683 O O . LYS A 1 86 ? -4.020 -8.562 2.950 1.00 93.94 86 LYS A O 1
ATOM 688 N N . TYR A 1 87 ? -5.929 -7.855 3.882 1.00 90.50 87 TYR A N 1
ATOM 689 C CA . TYR A 1 87 ? -5.582 -8.283 5.227 1.00 90.50 87 TYR A CA 1
ATOM 690 C C . TYR A 1 87 ? -5.741 -9.806 5.348 1.00 90.50 87 TYR A C 1
AT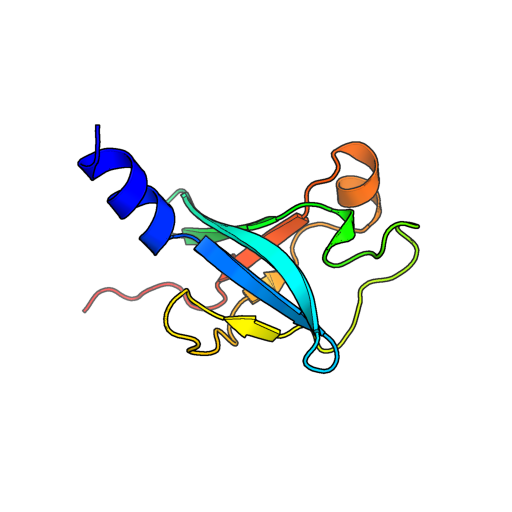OM 692 O O . TYR A 1 87 ? -6.763 -10.364 4.943 1.00 90.50 87 TYR A O 1
ATOM 700 N N . GLY A 1 88 ? -4.712 -10.472 5.861 1.00 74.88 88 GLY A N 1
ATOM 701 C CA . GLY A 1 88 ? -4.527 -11.920 5.835 1.00 74.88 88 GLY A CA 1
ATOM 702 C C . GLY A 1 88 ? -5.396 -12.691 6.825 1.00 74.88 88 GLY A C 1
ATOM 703 O O . GLY A 1 88 ? -5.554 -13.901 6.671 1.00 74.88 88 GLY A O 1
ATOM 704 N N . VAL A 1 89 ? -6.013 -12.019 7.801 1.00 59.34 89 VAL A N 1
ATOM 705 C CA . VAL A 1 89 ? -6.898 -12.668 8.775 1.00 59.34 89 VAL A CA 1
ATOM 706 C C . VAL A 1 89 ? -8.350 -12.277 8.511 1.00 59.34 89 VAL A C 1
ATOM 708 O O . VAL A 1 89 ? -8.743 -11.116 8.612 1.00 59.34 89 VAL A O 1
ATOM 711 N N . ILE A 1 90 ? -9.175 -13.278 8.187 1.00 46.78 90 ILE A N 1
ATOM 712 C CA . ILE A 1 90 ? -10.630 -13.179 8.321 1.00 46.78 90 ILE A CA 1
ATOM 713 C C . ILE A 1 90 ? -10.890 -12.866 9.794 1.00 46.78 90 ILE A C 1
ATOM 715 O O . ILE A 1 90 ? -10.578 -13.687 10.656 1.00 46.78 90 ILE A O 1
ATOM 719 N N . LEU A 1 91 ? -11.442 -11.689 10.087 1.00 40.75 91 LEU A N 1
ATOM 720 C CA . LEU A 1 91 ? -12.001 -11.391 11.400 1.00 40.75 91 LEU A CA 1
ATOM 721 C C . LEU A 1 91 ? -13.093 -12.435 11.683 1.00 40.75 91 LEU A C 1
ATOM 723 O O . LEU A 1 91 ? -14.239 -12.276 11.275 1.00 40.75 91 LEU A O 1
ATOM 727 N N . MET A 1 92 ? -12.753 -13.513 12.395 1.00 33.91 92 MET A N 1
ATOM 728 C CA . MET A 1 92 ? -13.737 -14.153 13.256 1.00 33.91 92 MET A CA 1
ATOM 729 C C . MET A 1 92 ? -14.081 -13.108 14.310 1.00 33.91 92 MET A C 1
ATOM 731 O O . MET A 1 92 ? -13.322 -12.872 15.246 1.00 33.91 92 MET A O 1
ATOM 735 N N . ILE A 1 93 ? -15.202 -12.430 14.082 1.00 34.81 93 ILE A N 1
ATOM 736 C CA . ILE A 1 93 ? -15.888 -11.621 15.079 1.00 34.81 93 ILE A CA 1
ATOM 737 C C . ILE A 1 93 ? -16.074 -12.514 16.315 1.00 34.81 93 ILE 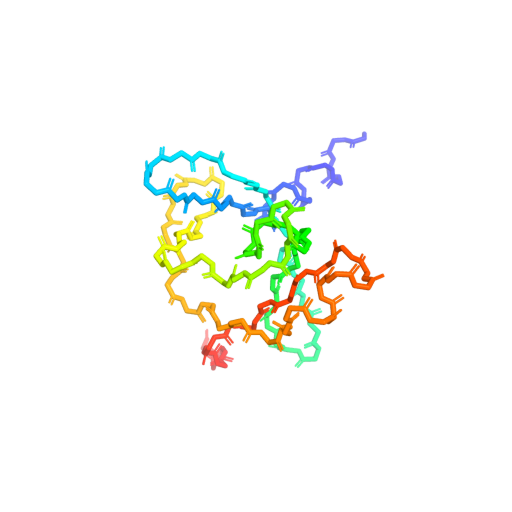A C 1
ATOM 739 O O . ILE A 1 93 ? -16.728 -13.555 16.224 1.00 34.81 93 ILE A O 1
ATOM 743 N N . ILE A 1 94 ? -15.486 -12.121 17.446 1.00 36.00 94 ILE A N 1
ATOM 744 C CA . ILE A 1 94 ? -15.981 -12.493 18.777 1.00 36.00 94 ILE A CA 1
ATOM 745 C C . ILE A 1 94 ? -16.548 -11.222 19.395 1.00 36.00 94 ILE A C 1
ATOM 747 O O . ILE A 1 94 ? -15.831 -10.195 19.356 1.00 36.00 94 ILE A O 1
#

pLDDT: mean 87.69, std 14.03, range [33.91, 97.81]

Sequence (94 aa):
MDNLRIKIKKNVVFFTYNNKHIGCGFIIIVDECLYCITAGHVPFSSKFDSLIDGIVISNVAGDIIDEFEILSDCYFAKKYDLAVYKYGVILMII

Foldseek 3Di:
DVPVVVVQLQQKKFKDDPNDTQWIWGWDADPQWIKTKTFLCSQQPPVLPDGDPPIWIGHPVRHTQPFWDWDDHSVNNVVPRMTMTTGNDRPPDD